Protein AF-A0A0P7DCY6-F1 (afdb_monomer_lite)

Sequence (172 aa):
LFKTALVGGRFALSGAVLWNLGMMLGLVAISLGLSDGEEWLEFPWQVDILFVIGGGLCAIPLLLTAANRRVSHLYVTSWYLLAALVWFPILFLLANLPVVFPGASGATVNWWFAHNVLGLWVTPIGVGIAYYMIPKILGRPIISYQLSLIGFWSLALFYSQVGIHHLVGGPV

Structure (mmCIF, N/CA/C/O backbone):
data_AF-A0A0P7DCY6-F1
#
_entry.id   AF-A0A0P7DCY6-F1
#
loop_
_atom_site.group_PDB
_atom_site.id
_atom_site.type_symbol
_atom_site.label_atom_id
_atom_site.label_alt_id
_atom_site.label_comp_id
_atom_site.label_asym_id
_atom_site.label_entity_id
_atom_site.label_seq_id
_atom_site.pdbx_PDB_ins_code
_atom_site.Cartn_x
_atom_site.Cartn_y
_atom_site.Cartn_z
_atom_site.occupancy
_atom_site.B_iso_or_equiv
_atom_site.auth_seq_id
_atom_site.auth_comp_id
_atom_site.auth_asym_id
_atom_site.auth_atom_id
_atom_site.pdbx_PDB_model_num
ATOM 1 N N . LEU A 1 1 ? -11.146 -5.599 15.960 1.00 87.19 1 LEU A N 1
ATOM 2 C CA . LEU A 1 1 ? -11.194 -4.214 15.438 1.00 87.19 1 LEU A CA 1
ATOM 3 C C . LEU A 1 1 ? -12.625 -3.677 15.402 1.00 87.19 1 LEU A C 1
ATOM 5 O O . LEU A 1 1 ? -12.959 -2.887 16.268 1.00 87.19 1 LEU A O 1
ATOM 9 N N . PHE A 1 2 ? -13.501 -4.157 14.513 1.00 94.50 2 PHE A N 1
ATOM 10 C CA . PHE A 1 2 ? -14.811 -3.518 14.266 1.00 94.50 2 PHE A CA 1
ATOM 11 C C . PHE A 1 2 ? -16.020 -4.104 15.022 1.00 94.50 2 PHE A C 1
ATOM 13 O O . PHE A 1 2 ? -17.118 -3.559 14.931 1.00 94.50 2 PHE A O 1
ATOM 20 N N . LYS A 1 3 ? -15.833 -5.204 15.771 1.00 94.88 3 LYS A N 1
ATOM 21 C CA . LYS A 1 3 ? -16.898 -5.933 16.503 1.00 94.88 3 LYS A CA 1
ATOM 22 C C . LYS A 1 3 ? -18.086 -6.339 15.612 1.00 94.88 3 LYS A C 1
ATOM 24 O O . LYS A 1 3 ? -19.227 -6.374 16.054 1.00 94.88 3 LYS A O 1
ATOM 29 N N . THR A 1 4 ? -17.789 -6.661 14.361 1.00 96.12 4 THR A N 1
ATOM 30 C CA . THR A 1 4 ? -18.720 -7.197 13.368 1.00 96.12 4 THR A CA 1
ATOM 31 C C . THR A 1 4 ? -17.985 -8.255 12.543 1.00 96.12 4 THR A C 1
ATOM 33 O O . THR A 1 4 ? -16.748 -8.284 12.554 1.00 96.12 4 THR A O 1
ATOM 36 N N . ALA A 1 5 ? -18.727 -9.140 11.878 1.00 96.25 5 ALA A N 1
ATOM 37 C CA . ALA A 1 5 ? -18.147 -10.108 10.953 1.00 96.25 5 ALA A CA 1
ATOM 38 C C . ALA A 1 5 ? -17.556 -9.392 9.726 1.00 96.25 5 ALA A C 1
ATOM 40 O O . ALA A 1 5 ? -17.972 -8.283 9.391 1.00 96.25 5 ALA A O 1
ATOM 41 N N . LEU A 1 6 ? -16.587 -10.026 9.060 1.00 96.19 6 LEU A N 1
ATOM 42 C CA . LEU A 1 6 ? -16.029 -9.505 7.813 1.00 96.19 6 LEU A CA 1
ATOM 43 C C . LEU A 1 6 ? -17.143 -9.382 6.765 1.00 96.19 6 LEU A C 1
ATOM 45 O O . LEU A 1 6 ? -17.794 -10.369 6.423 1.00 96.19 6 LEU A O 1
ATOM 49 N N . VAL A 1 7 ? -17.334 -8.179 6.234 1.00 97.38 7 VAL A N 1
ATOM 50 C CA . VAL A 1 7 ? -18.299 -7.902 5.167 1.00 97.38 7 VAL A CA 1
ATOM 51 C C . VAL A 1 7 ? -17.571 -7.916 3.827 1.00 97.38 7 VAL A C 1
ATOM 53 O O . VAL A 1 7 ? -16.496 -7.341 3.699 1.00 97.38 7 VAL A O 1
ATOM 56 N N . GLY A 1 8 ? -18.152 -8.567 2.816 1.00 96.38 8 GLY A N 1
ATOM 57 C CA . GLY A 1 8 ? -17.609 -8.547 1.455 1.00 96.38 8 GLY A CA 1
ATOM 58 C C . GLY A 1 8 ? -16.392 -9.447 1.225 1.00 96.38 8 GLY A C 1
ATOM 59 O O . GLY A 1 8 ? -15.660 -9.220 0.273 1.00 96.38 8 GLY A O 1
ATOM 60 N N . GLY A 1 9 ? -16.174 -10.488 2.037 1.00 96.31 9 GLY A N 1
ATOM 61 C CA . GLY A 1 9 ? -14.989 -11.361 1.935 1.00 96.31 9 GLY A CA 1
ATOM 62 C C . GLY A 1 9 ? -14.705 -11.946 0.538 1.00 96.31 9 GLY A C 1
ATOM 63 O O . GLY A 1 9 ? -13.551 -12.198 0.207 1.00 96.31 9 GLY A O 1
ATOM 64 N N . ARG A 1 10 ? -15.725 -12.079 -0.324 1.00 97.25 10 ARG A N 1
ATOM 65 C CA . ARG A 1 10 ? -15.555 -12.484 -1.732 1.00 97.25 10 ARG A CA 1
ATOM 66 C C . ARG A 1 10 ? -14.681 -11.513 -2.535 1.00 97.25 10 ARG A C 1
ATOM 68 O O . ARG A 1 10 ? -13.949 -11.973 -3.399 1.00 97.25 10 ARG A O 1
ATOM 75 N N . PHE A 1 11 ? -14.714 -10.211 -2.238 1.00 98.19 11 PHE A N 1
ATOM 76 C CA . PHE A 1 11 ? -13.853 -9.228 -2.901 1.00 98.19 11 PHE A CA 1
ATOM 77 C C . PHE A 1 11 ? -12.377 -9.451 -2.558 1.00 98.19 11 PHE A C 1
ATOM 79 O O . PHE A 1 11 ? -11.560 -9.449 -3.467 1.00 98.19 11 PHE A O 1
ATOM 86 N N . ALA A 1 12 ? -12.039 -9.753 -1.296 1.00 96.44 12 ALA A N 1
ATOM 87 C CA . ALA A 1 12 ? -10.666 -10.123 -0.931 1.00 96.44 12 ALA A CA 1
ATOM 88 C C . ALA A 1 12 ? -10.204 -11.393 -1.657 1.00 96.44 12 ALA A C 1
ATOM 90 O O . ALA A 1 12 ? -9.071 -11.445 -2.122 1.00 96.44 12 ALA A O 1
ATOM 91 N N . LEU A 1 13 ? -11.075 -12.400 -1.790 1.00 97.94 13 LEU A N 1
ATOM 92 C CA . LEU A 1 13 ? -10.735 -13.617 -2.528 1.00 97.94 13 LEU A CA 1
ATOM 93 C C . LEU A 1 13 ? -10.474 -13.320 -4.011 1.00 97.94 13 LEU A C 1
ATOM 95 O O . LEU A 1 13 ? -9.440 -13.720 -4.537 1.00 97.94 13 LEU A O 1
ATOM 99 N N . SER A 1 14 ? -11.375 -12.591 -4.673 1.00 98.31 14 SER A N 1
ATOM 100 C CA . SER A 1 14 ? -11.186 -12.182 -6.069 1.00 98.31 14 SER A CA 1
ATOM 101 C C . SER A 1 14 ? -9.931 -11.326 -6.245 1.00 98.31 14 SER A C 1
ATOM 103 O O . SER A 1 14 ? -9.176 -11.540 -7.188 1.00 98.31 14 SER A O 1
ATOM 105 N N . GLY A 1 15 ? -9.679 -10.398 -5.319 1.00 98.38 15 GLY A N 1
ATOM 106 C CA . GLY A 1 15 ? -8.483 -9.562 -5.319 1.00 98.38 15 GLY A CA 1
ATOM 107 C C . GLY A 1 15 ? -7.202 -10.380 -5.190 1.00 98.38 15 GLY A C 1
ATOM 108 O O . GLY A 1 15 ? -6.274 -10.187 -5.969 1.00 98.38 15 GLY A O 1
ATOM 109 N N . ALA A 1 16 ? -7.182 -11.364 -4.288 1.00 98.12 16 ALA A N 1
ATOM 110 C CA . ALA A 1 16 ? -6.062 -12.287 -4.131 1.00 98.12 16 ALA A CA 1
ATOM 111 C C . ALA A 1 16 ? -5.835 -13.152 -5.381 1.00 98.12 16 ALA A C 1
ATOM 113 O O . ALA A 1 16 ? -4.688 -13.380 -5.760 1.00 98.12 16 ALA A O 1
ATOM 114 N N . VAL A 1 17 ? -6.896 -13.616 -6.047 1.00 98.56 17 VAL A N 1
ATOM 115 C CA . VAL A 1 17 ? -6.771 -14.362 -7.311 1.00 98.56 17 VAL A CA 1
ATOM 116 C C . VAL A 1 17 ? -6.148 -13.485 -8.396 1.00 98.56 17 VAL A C 1
ATOM 118 O O . VAL A 1 17 ? -5.175 -13.905 -9.016 1.00 98.56 17 VAL A O 1
ATOM 121 N N . LEU A 1 18 ? -6.650 -12.260 -8.592 1.00 98.56 18 LEU A N 1
ATOM 122 C CA . LEU A 1 18 ? -6.086 -11.322 -9.570 1.00 98.56 18 LEU A CA 1
ATOM 123 C C . LEU A 1 18 ? -4.631 -10.974 -9.258 1.00 98.56 18 LEU A C 1
ATOM 125 O O . LEU A 1 18 ? -3.810 -10.963 -10.168 1.00 98.56 18 LEU A O 1
ATOM 129 N N . TRP A 1 19 ? -4.300 -10.770 -7.982 1.00 98.50 19 TRP A N 1
ATOM 130 C CA . TRP A 1 19 ? -2.928 -10.528 -7.544 1.00 98.50 19 TRP A CA 1
ATOM 131 C C . TRP A 1 19 ? -1.999 -11.683 -7.926 1.00 98.50 19 TRP A C 1
ATOM 133 O O . TRP A 1 19 ? -0.942 -11.464 -8.503 1.00 98.50 19 TRP A O 1
ATOM 143 N N . ASN A 1 20 ? -2.394 -12.929 -7.643 1.00 98.56 20 ASN A N 1
ATOM 144 C CA . ASN A 1 20 ? -1.579 -14.099 -7.980 1.00 98.56 20 ASN A CA 1
ATOM 145 C C . ASN A 1 20 ? -1.449 -14.298 -9.497 1.00 98.56 20 ASN A C 1
ATOM 147 O O . ASN A 1 20 ? -0.375 -14.662 -9.971 1.00 98.56 20 ASN A O 1
ATOM 151 N N . LEU A 1 21 ? -2.511 -14.026 -10.263 1.00 98.50 21 LEU A N 1
ATOM 152 C CA . LEU A 1 21 ? -2.449 -14.031 -11.727 1.00 98.50 21 LEU A CA 1
ATOM 153 C C . LEU A 1 21 ? -1.489 -12.956 -12.250 1.00 98.50 21 LEU A C 1
ATOM 155 O O . LEU A 1 21 ? -0.659 -13.266 -13.100 1.00 98.50 21 LEU A O 1
ATOM 159 N N . GLY A 1 22 ? -1.559 -11.735 -11.714 1.00 98.31 22 GLY A N 1
ATOM 160 C CA . GLY A 1 22 ? -0.640 -10.643 -12.041 1.00 98.31 22 GLY A CA 1
ATOM 161 C C . GLY A 1 22 ? 0.807 -11.007 -11.735 1.00 98.31 22 GLY A C 1
ATOM 162 O O . GLY A 1 22 ? 1.657 -10.895 -12.609 1.00 98.31 22 GLY A O 1
ATOM 163 N N . MET A 1 23 ? 1.077 -11.554 -10.547 1.00 98.19 23 MET A N 1
ATOM 164 C CA . MET A 1 23 ? 2.413 -12.030 -10.170 1.00 98.19 23 MET A CA 1
ATOM 165 C C . MET A 1 23 ? 2.935 -13.090 -11.139 1.00 98.19 23 MET A C 1
ATOM 167 O O . MET A 1 23 ? 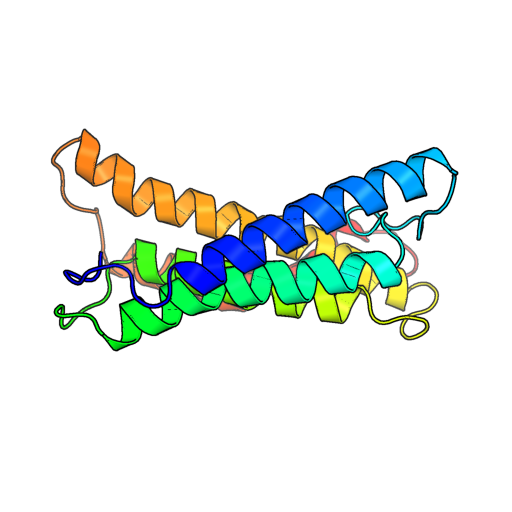4.070 -13.005 -11.593 1.00 98.19 23 MET A O 1
ATOM 171 N N . MET A 1 24 ? 2.114 -14.084 -11.479 1.00 98.56 24 MET A N 1
ATOM 172 C CA . MET A 1 24 ? 2.511 -15.142 -12.406 1.00 98.56 24 MET A CA 1
ATOM 173 C C . MET A 1 24 ? 2.823 -14.584 -13.801 1.00 98.56 24 MET A C 1
ATOM 175 O O . MET A 1 24 ? 3.859 -14.915 -14.372 1.00 98.56 24 MET A O 1
ATOM 179 N N . LEU A 1 25 ? 1.952 -13.728 -14.342 1.00 98.56 25 LEU A N 1
ATOM 180 C CA . LEU A 1 25 ? 2.141 -13.113 -15.658 1.00 98.56 25 LEU A CA 1
ATOM 181 C C . LEU A 1 25 ? 3.353 -12.180 -15.686 1.00 98.56 25 LEU A C 1
ATOM 183 O O . LEU A 1 25 ? 4.123 -12.225 -16.641 1.00 98.56 25 LEU A O 1
ATOM 187 N N . GLY A 1 26 ? 3.553 -11.386 -14.636 1.00 98.19 26 GLY A N 1
ATOM 188 C CA . GLY A 1 26 ? 4.693 -10.486 -14.502 1.00 98.19 26 GLY A CA 1
ATOM 189 C C . GLY A 1 26 ? 6.022 -11.236 -14.434 1.00 98.19 26 GLY A C 1
ATOM 190 O O . GLY A 1 26 ? 6.961 -10.902 -15.152 1.00 98.19 26 GLY A O 1
ATOM 191 N N . LEU A 1 27 ? 6.095 -12.319 -13.652 1.00 98.06 27 LEU A N 1
ATOM 192 C CA . LEU A 1 27 ? 7.291 -13.168 -13.596 1.00 98.06 27 LEU A CA 1
ATOM 193 C C . LEU A 1 27 ? 7.608 -13.808 -14.954 1.00 98.06 27 LEU A C 1
ATOM 195 O O . LEU A 1 27 ? 8.776 -13.871 -15.346 1.00 98.06 27 LEU A O 1
ATOM 199 N N . VAL A 1 28 ? 6.585 -14.259 -15.688 1.00 98.56 28 VAL A N 1
ATOM 200 C CA . VAL A 1 28 ? 6.753 -14.765 -17.060 1.00 98.56 28 VAL A CA 1
ATOM 201 C C . VAL A 1 28 ? 7.239 -13.655 -17.994 1.00 98.56 28 VAL A C 1
ATOM 203 O O . VAL A 1 28 ? 8.170 -13.892 -18.758 1.00 98.56 28 VAL A O 1
ATOM 206 N N . ALA A 1 29 ? 6.668 -12.451 -17.914 1.00 98.25 29 ALA A N 1
ATOM 207 C CA . ALA A 1 29 ? 7.071 -11.306 -18.728 1.00 98.25 29 ALA A CA 1
ATOM 208 C C . ALA A 1 29 ? 8.553 -10.955 -18.520 1.00 98.25 29 ALA A C 1
ATOM 210 O O . ALA A 1 29 ? 9.315 -10.964 -19.488 1.00 98.25 29 ALA A O 1
ATOM 211 N N . ILE A 1 30 ? 8.988 -10.781 -17.266 1.00 97.69 30 ILE A N 1
ATOM 212 C CA . ILE A 1 30 ? 10.397 -10.508 -16.937 1.00 97.69 30 ILE A CA 1
ATOM 213 C C . ILE A 1 30 ? 11.304 -11.636 -17.442 1.00 97.69 30 ILE A C 1
ATOM 215 O O . ILE A 1 30 ? 12.353 -11.371 -18.025 1.00 97.69 30 ILE A O 1
ATOM 219 N N . SER A 1 31 ? 10.893 -12.898 -17.281 1.00 97.88 31 SER A N 1
ATOM 220 C CA . SER A 1 31 ? 11.669 -14.056 -17.756 1.00 97.88 31 SER A CA 1
ATOM 221 C C . SER A 1 31 ? 11.835 -14.089 -19.281 1.00 97.88 31 SER A C 1
ATOM 223 O O . SER A 1 31 ? 12.794 -14.672 -19.782 1.00 97.88 31 SER A O 1
ATOM 225 N N . LEU A 1 32 ? 10.920 -13.460 -20.021 1.00 98.19 32 LEU A N 1
ATOM 226 C CA . LEU A 1 32 ? 10.989 -13.282 -21.474 1.00 98.19 32 LEU A CA 1
ATOM 227 C C . LEU A 1 32 ? 11.716 -11.988 -21.884 1.00 98.19 32 LEU A C 1
ATOM 229 O O . LEU A 1 32 ? 11.781 -11.681 -23.073 1.00 98.19 32 LEU A O 1
ATOM 233 N N . GLY A 1 33 ? 12.261 -11.232 -20.926 1.00 97.50 33 GLY A N 1
ATOM 234 C CA . GLY A 1 33 ? 12.929 -9.950 -21.160 1.00 97.50 33 GLY A CA 1
ATOM 235 C C . GLY A 1 33 ? 11.972 -8.772 -21.361 1.00 97.50 33 GLY A C 1
ATOM 236 O O . GLY A 1 33 ? 12.400 -7.724 -21.836 1.00 97.50 33 GLY A O 1
ATOM 237 N N . LEU A 1 34 ? 10.689 -8.931 -21.025 1.00 97.56 34 LEU A N 1
ATOM 238 C CA . LEU A 1 34 ? 9.691 -7.864 -21.071 1.00 97.56 34 LEU A CA 1
ATOM 239 C C . LEU A 1 34 ? 9.632 -7.181 -19.702 1.00 97.56 34 LEU A C 1
ATOM 241 O O . LEU A 1 34 ? 9.138 -7.765 -18.737 1.00 97.56 34 LEU A O 1
ATOM 245 N N . SER A 1 35 ? 10.147 -5.957 -19.626 1.00 95.75 35 SER A N 1
ATOM 246 C CA . SER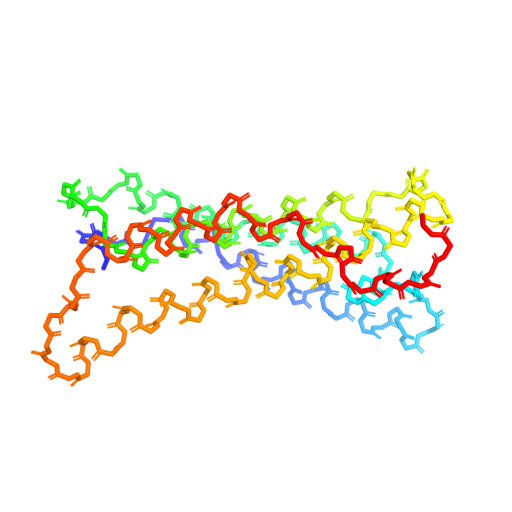 A 1 35 ? 10.125 -5.140 -18.417 1.00 95.75 35 SER A CA 1
ATOM 247 C C . SER A 1 35 ? 10.104 -3.658 -18.768 1.00 95.75 35 SER A C 1
ATOM 249 O O . SER A 1 35 ? 10.715 -3.261 -19.762 1.00 95.75 35 SER A O 1
ATOM 251 N N . ASP A 1 36 ? 9.454 -2.860 -17.922 1.00 92.12 36 ASP A N 1
ATOM 252 C CA . ASP A 1 36 ? 9.438 -1.399 -18.054 1.00 92.12 36 ASP A CA 1
ATOM 253 C C . ASP A 1 36 ? 10.755 -0.767 -17.549 1.00 92.12 36 ASP A C 1
ATOM 255 O O . ASP A 1 36 ? 11.059 0.383 -17.855 1.00 92.12 36 ASP A O 1
ATOM 259 N N . GLY A 1 37 ? 11.613 -1.548 -16.872 1.00 91.00 37 GLY A N 1
ATOM 260 C CA . GLY A 1 37 ? 12.961 -1.132 -16.466 1.00 91.00 37 GLY A CA 1
ATOM 261 C C . GLY A 1 37 ? 12.993 -0.126 -15.312 1.00 91.00 37 GLY A C 1
ATOM 262 O O . GLY A 1 37 ? 14.042 0.459 -15.036 1.00 91.00 37 GLY A O 1
ATOM 263 N N . GLU A 1 38 ? 11.862 0.067 -14.639 1.00 91.19 38 GLU A N 1
ATOM 264 C CA . GLU A 1 38 ? 11.700 0.951 -13.493 1.00 91.19 38 GLU A CA 1
ATOM 265 C C . GLU A 1 38 ? 11.683 0.139 -12.190 1.00 91.19 38 GLU A C 1
ATOM 267 O O . GLU A 1 38 ? 10.962 -0.849 -12.067 1.00 91.19 38 GLU A O 1
ATOM 272 N N . GLU A 1 39 ? 12.507 0.531 -11.212 1.00 90.94 39 GLU A N 1
ATOM 273 C CA . GLU A 1 39 ? 12.565 -0.143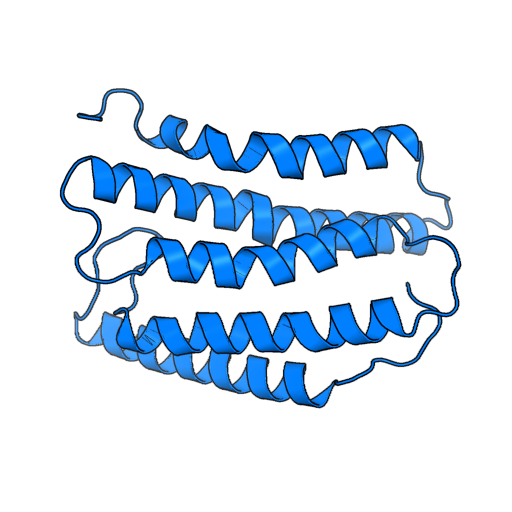 -9.906 1.00 90.94 39 GLU A CA 1
ATOM 274 C C . GLU A 1 39 ? 11.185 -0.154 -9.224 1.00 90.94 39 GLU A C 1
ATOM 276 O O . GLU A 1 39 ? 10.542 0.885 -9.123 1.00 90.94 39 GLU A O 1
ATOM 281 N N . TRP A 1 40 ? 10.744 -1.311 -8.720 1.00 93.69 40 TRP A N 1
ATOM 282 C CA . TRP A 1 40 ? 9.408 -1.552 -8.142 1.00 93.69 40 TRP A CA 1
ATOM 283 C C . TRP A 1 40 ? 8.232 -1.520 -9.128 1.00 93.69 40 TRP A C 1
ATOM 285 O O . TRP A 1 40 ? 7.097 -1.774 -8.709 1.00 93.69 40 TRP A O 1
ATOM 295 N N . LEU A 1 41 ? 8.490 -1.223 -10.401 1.00 95.44 41 LEU A N 1
ATOM 296 C CA . LEU A 1 41 ? 7.528 -1.107 -11.499 1.00 95.44 41 LEU A CA 1
ATOM 297 C C . LEU A 1 41 ? 8.009 -1.927 -12.708 1.00 95.44 41 LEU A C 1
ATOM 299 O O . LEU A 1 41 ? 7.931 -1.508 -13.856 1.00 95.44 41 LEU A O 1
ATOM 303 N N . GLU A 1 42 ? 8.589 -3.101 -12.456 1.00 95.88 42 GLU A N 1
ATOM 304 C CA . GLU A 1 42 ? 9.282 -3.864 -13.494 1.00 95.88 42 GLU A CA 1
ATOM 305 C C . GLU A 1 42 ? 8.331 -4.576 -14.458 1.00 95.88 42 GLU A C 1
ATOM 307 O O . GLU A 1 42 ? 8.744 -4.935 -15.565 1.00 95.88 42 GLU A O 1
ATOM 312 N N . PHE A 1 43 ? 7.100 -4.858 -14.033 1.00 97.44 43 PHE A N 1
ATOM 313 C CA . PHE A 1 43 ? 6.120 -5.540 -14.868 1.00 97.44 43 PHE A CA 1
ATOM 314 C C . PHE A 1 43 ? 5.567 -4.597 -15.940 1.00 97.44 43 PHE A C 1
ATOM 316 O O . PHE A 1 43 ? 5.410 -3.417 -15.675 1.00 97.44 43 PHE A O 1
ATOM 323 N N . PRO A 1 44 ? 5.235 -5.103 -17.142 1.00 95.69 44 PRO A N 1
ATOM 324 C CA . PRO A 1 44 ? 4.578 -4.277 -18.147 1.00 95.69 44 PRO A CA 1
ATOM 325 C C . PRO A 1 44 ? 3.210 -3.777 -17.663 1.00 95.69 44 PRO A C 1
ATOM 327 O O . PRO A 1 44 ? 2.431 -4.571 -17.121 1.00 95.69 44 PRO A O 1
ATOM 330 N N . TRP A 1 45 ? 2.851 -2.531 -17.984 1.00 93.44 45 TRP A N 1
ATOM 331 C CA . TRP A 1 45 ? 1.577 -1.901 -17.582 1.00 93.44 45 TRP A CA 1
ATOM 332 C C . TRP A 1 45 ? 0.301 -2.734 -17.839 1.00 93.44 45 TRP A C 1
ATOM 334 O O . TRP A 1 45 ? -0.705 -2.603 -17.135 1.00 93.44 45 TRP A O 1
ATOM 344 N N . GLN A 1 46 ? 0.303 -3.621 -18.841 1.00 95.06 46 GLN A N 1
ATOM 345 C CA . GLN A 1 46 ? -0.818 -4.529 -19.119 1.00 95.06 46 GLN A CA 1
ATOM 346 C C . GLN A 1 46 ? -1.050 -5.532 -17.979 1.00 95.06 46 GLN A C 1
ATOM 348 O O . GLN A 1 46 ? -2.188 -5.934 -17.724 1.00 95.06 46 GLN A O 1
ATOM 353 N N . VAL A 1 47 ? 0.022 -5.946 -17.305 1.00 97.69 47 VAL A N 1
ATOM 354 C CA . VAL A 1 47 ? -0.011 -6.803 -16.116 1.00 97.69 47 VAL A CA 1
ATOM 355 C C . VAL A 1 47 ? -0.395 -5.979 -14.886 1.00 97.69 47 VAL A C 1
ATOM 357 O O . VAL A 1 47 ? -1.176 -6.452 -14.057 1.00 97.69 47 VAL A O 1
ATOM 360 N N . ASP A 1 48 ? 0.064 -4.731 -14.798 1.00 97.00 48 ASP A N 1
ATOM 361 C CA . ASP A 1 48 ? -0.159 -3.843 -13.649 1.00 97.00 48 ASP A CA 1
ATOM 362 C C . ASP A 1 48 ? -1.627 -3.584 -13.328 1.00 97.00 48 ASP A C 1
ATOM 364 O O . ASP A 1 48 ? -2.016 -3.490 -12.158 1.00 97.00 48 ASP A O 1
ATOM 368 N N . ILE A 1 49 ? -2.486 -3.572 -14.348 1.00 96.81 49 ILE A N 1
ATOM 369 C CA . ILE A 1 49 ? -3.941 -3.453 -14.183 1.00 96.81 49 ILE A CA 1
ATOM 370 C C . ILE A 1 49 ? -4.483 -4.519 -13.215 1.00 96.81 49 ILE A C 1
ATOM 372 O O . ILE A 1 49 ? -5.401 -4.243 -12.434 1.00 96.81 49 ILE A O 1
ATOM 376 N N . LEU A 1 50 ? -3.905 -5.724 -13.207 1.00 98.38 50 LEU A N 1
ATOM 377 C CA . LEU A 1 50 ? -4.315 -6.801 -12.304 1.00 98.38 50 LEU A CA 1
ATOM 378 C C . LEU A 1 50 ? -4.006 -6.474 -10.841 1.00 98.38 50 LEU A C 1
ATOM 380 O O . LEU A 1 50 ? -4.802 -6.821 -9.968 1.00 98.38 50 LEU A O 1
ATOM 384 N N . PHE A 1 51 ? -2.909 -5.770 -10.565 1.00 98.31 51 PHE A N 1
ATOM 385 C CA . PHE A 1 51 ? -2.550 -5.318 -9.221 1.00 98.31 51 PHE A CA 1
ATOM 386 C C . PHE A 1 51 ? -3.390 -4.127 -8.772 1.00 98.31 51 PHE A C 1
ATOM 388 O O . PHE A 1 51 ? -3.825 -4.102 -7.620 1.00 98.31 51 PHE A O 1
ATOM 395 N N . VAL A 1 52 ? -3.700 -3.185 -9.672 1.00 98.19 52 VAL A N 1
ATOM 396 C CA . VAL A 1 52 ? -4.620 -2.073 -9.374 1.00 98.19 52 VAL A CA 1
ATOM 397 C C . VAL A 1 52 ? -5.989 -2.618 -8.970 1.00 98.19 52 VAL A C 1
ATOM 399 O O . VAL A 1 52 ? -6.509 -2.289 -7.899 1.00 98.19 52 VAL A O 1
ATOM 402 N N . ILE A 1 53 ? -6.567 -3.499 -9.793 1.00 98.50 53 ILE A N 1
ATOM 403 C CA . ILE A 1 53 ? -7.878 -4.095 -9.515 1.00 98.50 53 ILE A CA 1
ATOM 404 C C . ILE A 1 53 ? -7.784 -5.015 -8.295 1.00 98.50 53 ILE A C 1
ATOM 406 O O . ILE A 1 53 ? -8.605 -4.912 -7.386 1.00 98.50 53 ILE A O 1
ATOM 410 N N . GLY A 1 54 ? -6.781 -5.892 -8.239 1.00 98.44 54 GLY A N 1
ATOM 411 C CA . GLY A 1 54 ? -6.597 -6.850 -7.152 1.00 98.44 54 GLY A CA 1
ATOM 412 C C . GLY A 1 54 ? -6.430 -6.176 -5.790 1.00 98.44 54 GLY A C 1
ATOM 413 O O . GLY A 1 54 ? -7.145 -6.502 -4.841 1.00 98.44 54 GLY A O 1
ATOM 414 N N . GLY A 1 55 ? -5.550 -5.177 -5.709 1.00 97.69 55 GLY A N 1
ATOM 415 C CA . GLY A 1 55 ? -5.335 -4.354 -4.520 1.00 97.69 55 GLY A CA 1
ATOM 416 C C . GLY A 1 55 ? -6.583 -3.565 -4.123 1.00 97.69 55 GLY A C 1
ATOM 417 O O . GLY A 1 55 ? -6.976 -3.585 -2.954 1.00 97.69 55 GLY A O 1
ATOM 418 N N . GLY A 1 56 ? -7.272 -2.951 -5.091 1.00 98.19 56 GLY A N 1
ATOM 419 C CA . GLY A 1 56 ? -8.537 -2.249 -4.854 1.00 98.19 56 GLY A CA 1
ATOM 420 C C . GLY A 1 56 ? -9.625 -3.164 -4.287 1.00 98.19 56 GLY A C 1
ATOM 421 O O . GLY A 1 56 ? -10.278 -2.825 -3.298 1.00 98.19 56 GLY A O 1
ATOM 422 N N . LEU A 1 57 ? -9.777 -4.370 -4.841 1.00 98.50 57 LEU A N 1
ATOM 423 C CA . LEU A 1 57 ? -10.710 -5.377 -4.332 1.00 98.50 57 LEU A CA 1
ATOM 424 C C . LEU A 1 57 ? -10.361 -5.835 -2.910 1.00 98.50 57 LEU A C 1
ATOM 426 O O . LEU A 1 57 ? -11.268 -6.075 -2.113 1.00 98.50 57 LEU A O 1
ATOM 430 N N . CYS A 1 58 ? -9.077 -5.909 -2.556 1.00 97.25 58 CYS A N 1
ATOM 431 C CA . CYS A 1 58 ? -8.633 -6.213 -1.194 1.00 97.25 58 CYS A CA 1
ATOM 432 C C . CYS A 1 58 ? -8.974 -5.101 -0.182 1.00 97.25 58 CYS A C 1
ATOM 434 O O . CYS A 1 58 ? -9.169 -5.399 0.999 1.00 97.25 58 CYS A O 1
ATOM 436 N N . ALA A 1 59 ? -9.113 -3.844 -0.614 1.00 97.56 59 ALA A N 1
ATOM 437 C CA . ALA A 1 59 ? -9.519 -2.731 0.250 1.00 97.56 59 ALA A CA 1
ATOM 438 C C . ALA A 1 59 ? -11.025 -2.736 0.578 1.00 97.56 59 ALA A C 1
ATOM 440 O O . ALA A 1 59 ? -11.427 -2.361 1.686 1.00 97.56 59 ALA A O 1
ATOM 441 N N . ILE A 1 60 ? -11.867 -3.193 -0.360 1.00 98.25 60 ILE A N 1
ATOM 442 C CA . ILE A 1 60 ? -13.337 -3.157 -0.241 1.00 98.25 60 ILE A CA 1
ATOM 443 C C . ILE A 1 60 ? -13.850 -3.829 1.046 1.00 98.25 60 ILE A C 1
ATOM 445 O O . ILE A 1 60 ? -14.626 -3.193 1.764 1.00 98.25 60 ILE A O 1
ATOM 449 N N . PRO A 1 61 ? -13.445 -5.064 1.410 1.00 97.94 61 PRO A N 1
ATOM 450 C CA . PRO A 1 61 ? -13.935 -5.707 2.625 1.00 97.94 61 PRO A CA 1
ATOM 451 C C . PRO A 1 61 ? -13.637 -4.902 3.883 1.00 97.94 61 PRO A C 1
ATOM 453 O O . PRO A 1 61 ? -14.469 -4.840 4.790 1.00 97.94 61 PRO A O 1
ATOM 456 N N . LEU A 1 62 ? -12.468 -4.260 3.948 1.00 96.19 62 LEU A N 1
ATOM 457 C CA . LEU A 1 62 ? -12.082 -3.466 5.105 1.00 96.19 62 LEU A CA 1
ATOM 458 C C . LEU A 1 62 ? -12.947 -2.205 5.220 1.00 96.19 62 LEU A C 1
ATOM 460 O O . LEU A 1 62 ? -13.438 -1.909 6.311 1.00 96.19 62 LEU A O 1
ATOM 464 N N . LEU A 1 63 ? -13.211 -1.526 4.099 1.00 97.44 63 LEU A N 1
ATOM 465 C CA . LEU A 1 63 ? -14.121 -0.377 4.024 1.00 97.44 63 LEU A CA 1
ATOM 466 C C . LEU A 1 63 ? -15.552 -0.760 4.426 1.00 97.44 63 LEU A C 1
ATOM 468 O O . LEU A 1 63 ? -16.140 -0.127 5.304 1.00 97.44 63 LEU A O 1
ATOM 472 N N . LEU A 1 64 ? -16.094 -1.837 3.851 1.00 98.00 64 LEU A N 1
ATOM 473 C CA . LEU A 1 64 ? -17.442 -2.322 4.162 1.00 98.00 64 LEU A CA 1
ATOM 474 C C . LEU A 1 64 ? -17.570 -2.748 5.629 1.00 98.00 64 LEU A C 1
ATOM 476 O O . LEU A 1 64 ? -18.562 -2.437 6.289 1.00 98.00 64 LEU A O 1
ATOM 480 N N . THR A 1 65 ? -16.561 -3.428 6.168 1.00 97.94 65 THR A N 1
ATOM 481 C CA . THR A 1 65 ? -16.551 -3.869 7.571 1.00 97.94 65 THR A CA 1
ATOM 482 C C . THR A 1 65 ? -16.432 -2.681 8.528 1.00 97.94 65 THR A C 1
ATOM 484 O O . THR A 1 65 ? -17.087 -2.665 9.571 1.00 97.94 65 THR A O 1
ATOM 487 N N . ALA A 1 66 ? -15.649 -1.657 8.175 1.00 96.94 66 ALA A N 1
ATOM 488 C CA . ALA A 1 66 ? -15.548 -0.418 8.944 1.00 96.94 66 ALA A CA 1
ATOM 489 C C . ALA A 1 66 ? -16.851 0.402 8.912 1.00 96.94 66 ALA A C 1
ATOM 491 O O . ALA A 1 66 ? -17.218 1.007 9.925 1.00 96.94 66 ALA A O 1
ATOM 492 N N . ALA A 1 67 ? -17.575 0.395 7.789 1.00 96.56 67 ALA A N 1
ATOM 493 C CA . ALA A 1 67 ? -18.892 1.021 7.670 1.00 96.56 67 ALA A CA 1
ATOM 494 C C . ALA A 1 67 ? -19.954 0.305 8.526 1.00 96.56 67 ALA A C 1
ATOM 496 O O . ALA A 1 67 ? -20.764 0.960 9.171 1.00 96.56 67 ALA A O 1
ATOM 497 N N . ASN A 1 68 ? -19.890 -1.028 8.614 1.00 97.19 68 ASN A N 1
ATOM 498 C CA . ASN A 1 68 ? -20.807 -1.870 9.400 1.00 97.19 68 ASN A CA 1
ATOM 499 C C . ASN A 1 68 ? -20.326 -2.139 10.841 1.00 97.19 68 ASN A C 1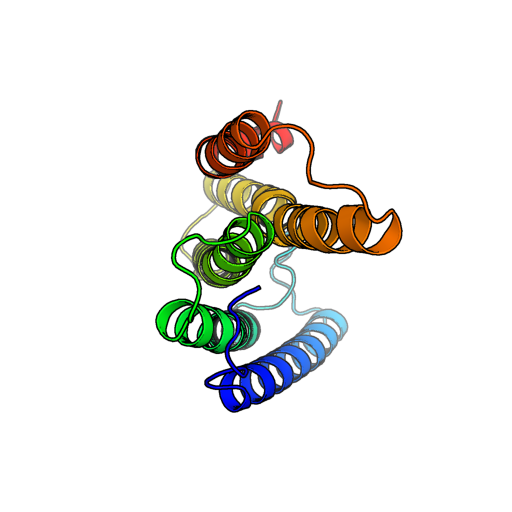
ATOM 501 O O . ASN A 1 68 ? -20.750 -3.104 11.489 1.00 97.19 68 ASN A O 1
ATOM 505 N N . ARG A 1 69 ? -19.389 -1.331 11.346 1.00 97.56 69 ARG A N 1
ATOM 506 C CA . ARG A 1 69 ? -18.801 -1.514 12.678 1.00 97.56 69 ARG A CA 1
ATOM 507 C C . ARG A 1 69 ? -19.836 -1.306 13.787 1.00 97.56 69 ARG A C 1
ATOM 509 O O . ARG A 1 69 ? -20.734 -0.482 13.668 1.00 97.56 69 ARG A O 1
ATOM 516 N N . ARG A 1 70 ? -19.635 -1.982 14.920 1.00 96.62 70 ARG A N 1
ATOM 517 C CA . ARG A 1 70 ? -20.437 -1.783 16.148 1.00 96.62 70 ARG A CA 1
ATOM 518 C C . ARG A 1 70 ? -19.744 -0.919 17.204 1.00 96.62 70 ARG A C 1
ATOM 520 O O . ARG A 1 70 ? -20.290 -0.695 18.277 1.00 96.62 70 ARG A O 1
ATOM 527 N N . VAL A 1 71 ? -18.520 -0.478 16.927 1.00 95.94 71 VAL A N 1
ATOM 528 C CA . VAL A 1 71 ? -17.731 0.383 17.818 1.00 95.94 71 VAL A CA 1
ATOM 529 C C . VAL A 1 71 ? -17.898 1.850 17.427 1.00 95.94 71 VAL A C 1
ATOM 531 O O . VAL A 1 71 ? -17.875 2.179 16.240 1.00 95.94 71 VAL A O 1
ATOM 534 N N . SER A 1 72 ? -18.021 2.739 18.415 1.00 93.31 72 SER A N 1
ATOM 535 C CA . SER A 1 72 ? -18.094 4.189 18.187 1.00 93.31 72 SER A CA 1
ATOM 536 C C . SER A 1 72 ? -16.767 4.752 17.672 1.00 93.31 72 SER A C 1
ATOM 538 O O . SER A 1 72 ? -16.751 5.534 16.723 1.00 93.31 72 SER A O 1
ATOM 540 N N . HIS A 1 73 ? -15.650 4.288 18.237 1.00 91.44 73 HIS A N 1
ATOM 541 C CA . HIS A 1 73 ? -14.301 4.708 17.865 1.00 91.44 73 HIS A CA 1
ATOM 542 C C . HIS A 1 73 ? -13.550 3.609 17.116 1.00 91.44 73 HIS A C 1
ATOM 544 O O . HIS A 1 73 ? -13.608 2.428 17.469 1.00 91.44 73 HIS A O 1
ATOM 550 N N . LEU A 1 74 ? -12.812 4.016 16.086 1.00 94.00 74 LEU A N 1
ATOM 551 C CA . LEU A 1 74 ? -11.916 3.131 15.359 1.00 94.00 74 LEU A CA 1
ATOM 552 C C . LEU A 1 74 ? -10.593 2.989 16.103 1.00 94.00 74 LEU A C 1
ATOM 554 O O . LEU A 1 74 ? -9.977 3.972 16.501 1.00 94.00 74 LEU A O 1
ATOM 558 N N . TYR A 1 75 ? -10.153 1.745 16.255 1.00 93.94 75 TYR A N 1
ATOM 559 C CA . TYR A 1 75 ? -8.837 1.440 16.800 1.00 93.94 75 TYR A CA 1
ATOM 560 C C . TYR A 1 75 ? -7.742 1.856 15.814 1.00 93.94 75 TYR A C 1
ATOM 562 O O . TYR A 1 75 ? -7.940 1.688 14.611 1.00 93.94 75 TYR A O 1
ATOM 570 N N . VAL A 1 76 ? -6.587 2.301 16.318 1.00 95.81 76 VAL A N 1
ATOM 571 C CA . VAL A 1 76 ? -5.469 2.851 15.525 1.00 95.81 76 VAL A CA 1
ATOM 572 C C . VAL A 1 76 ? -5.018 1.909 14.403 1.00 95.81 76 VAL A C 1
ATOM 574 O O . VAL A 1 76 ? -4.829 2.356 13.276 1.00 95.81 76 VAL A O 1
ATOM 577 N N . THR A 1 77 ? -4.956 0.593 14.649 1.00 97.12 77 THR A N 1
ATOM 578 C CA . THR A 1 77 ? -4.699 -0.416 13.598 1.00 97.12 77 THR A CA 1
ATOM 579 C C . THR A 1 77 ? -5.598 -0.240 12.378 1.00 97.12 77 THR A C 1
ATOM 581 O O . THR A 1 77 ? -5.153 -0.405 11.250 1.00 97.12 77 THR A O 1
ATOM 584 N N . SER A 1 78 ? -6.869 0.096 12.593 1.00 97.06 78 SER A N 1
ATOM 585 C CA . SER A 1 78 ? -7.841 0.259 11.512 1.00 97.06 78 SER A CA 1
ATOM 586 C C . SER A 1 78 ? -7.485 1.444 10.622 1.00 97.06 78 SER A C 1
ATOM 588 O O . SER A 1 78 ? -7.687 1.344 9.422 1.00 97.06 78 SER A O 1
ATOM 590 N N . TRP A 1 79 ? -6.955 2.537 11.185 1.00 97.56 79 TRP A N 1
ATOM 591 C CA . TRP A 1 79 ? -6.554 3.718 10.414 1.00 97.56 79 TRP A CA 1
ATOM 592 C C . TRP A 1 79 ? -5.418 3.372 9.462 1.00 97.56 79 TRP A C 1
ATOM 594 O O . TRP A 1 79 ? -5.547 3.582 8.262 1.00 97.56 79 TRP A O 1
ATOM 604 N N . TYR A 1 80 ? -4.355 2.761 9.991 1.00 98.38 80 TYR A N 1
ATOM 605 C CA . TYR A 1 80 ? -3.200 2.366 9.194 1.00 98.38 80 TYR A CA 1
ATOM 606 C C . TYR A 1 80 ? -3.558 1.326 8.126 1.00 98.38 80 TYR A C 1
ATOM 608 O O . TYR A 1 80 ? -3.164 1.492 6.979 1.00 98.38 80 TYR A O 1
ATOM 616 N N . LEU A 1 81 ? -4.345 0.294 8.458 1.00 98.12 81 LEU A N 1
ATOM 617 C CA . LEU A 1 81 ? -4.745 -0.723 7.477 1.00 98.12 81 LEU A CA 1
ATOM 618 C C . LEU A 1 81 ? -5.687 -0.170 6.399 1.00 98.12 81 LEU A C 1
ATOM 620 O O . LEU A 1 81 ? -5.532 -0.514 5.231 1.00 98.12 81 LEU A O 1
ATOM 624 N N . LEU A 1 82 ? -6.654 0.679 6.770 1.00 97.75 82 LEU A N 1
ATOM 625 C CA . LEU A 1 82 ? -7.543 1.326 5.799 1.00 97.75 82 LEU A CA 1
ATOM 626 C C . LEU A 1 82 ? -6.745 2.209 4.849 1.00 97.75 82 LEU A C 1
ATOM 628 O O . LEU A 1 82 ? -6.923 2.112 3.641 1.00 97.75 82 LEU A O 1
ATOM 632 N N . ALA A 1 83 ? -5.852 3.030 5.396 1.00 98.00 83 ALA A N 1
ATOM 633 C CA . ALA A 1 83 ? -5.026 3.922 4.606 1.00 98.00 83 ALA A CA 1
ATOM 634 C C . ALA A 1 83 ? -4.118 3.139 3.647 1.00 98.00 83 ALA A C 1
ATOM 636 O O . ALA A 1 83 ? -4.155 3.392 2.450 1.00 98.00 83 ALA A O 1
ATOM 637 N N . ALA A 1 84 ? -3.413 2.112 4.134 1.00 98.38 84 ALA A N 1
ATOM 638 C CA . ALA A 1 84 ? -2.516 1.299 3.313 1.00 98.38 84 ALA A CA 1
ATOM 639 C C . ALA A 1 84 ? -3.214 0.663 2.108 1.00 98.38 84 ALA A C 1
ATOM 641 O O . ALA A 1 84 ? -2.738 0.759 0.977 1.00 98.38 84 ALA A O 1
ATOM 642 N N . LEU A 1 85 ? -4.349 0.001 2.356 1.00 97.75 85 LEU A N 1
ATOM 643 C CA . LEU A 1 85 ? -5.066 -0.727 1.312 1.00 97.75 85 LEU A CA 1
ATOM 644 C C . LEU A 1 85 ? -5.738 0.213 0.310 1.00 97.75 85 LEU A C 1
ATOM 646 O O . LEU A 1 85 ? -5.892 -0.160 -0.846 1.00 97.75 85 LEU A O 1
ATOM 650 N N . VAL A 1 86 ? -6.131 1.419 0.732 1.00 98.00 86 VAL A N 1
ATOM 651 C CA . VAL A 1 86 ? -6.716 2.426 -0.165 1.00 98.00 86 VAL A CA 1
ATOM 652 C C . VAL A 1 86 ? -5.641 3.160 -0.965 1.00 98.00 86 VAL A C 1
ATOM 654 O O . VAL A 1 86 ? -5.844 3.411 -2.150 1.00 98.00 86 VAL A O 1
ATOM 657 N N . TRP A 1 87 ? -4.503 3.495 -0.357 1.00 98.31 87 TRP A N 1
ATOM 658 C CA . TRP A 1 87 ? -3.432 4.223 -1.034 1.00 98.31 87 TRP A CA 1
ATOM 659 C C . TRP A 1 87 ? -2.739 3.380 -2.097 1.00 98.31 87 TRP A C 1
ATOM 661 O O . TRP A 1 87 ? -2.530 3.884 -3.195 1.00 98.31 87 TRP A O 1
ATOM 671 N N . PHE A 1 88 ? -2.438 2.107 -1.821 1.00 98.25 88 PHE A N 1
ATOM 672 C CA . PHE A 1 88 ? -1.717 1.242 -2.762 1.00 98.25 88 PHE A CA 1
ATOM 673 C C . PHE A 1 88 ? -2.261 1.272 -4.204 1.00 98.25 88 PHE A C 1
ATOM 675 O O . PHE A 1 88 ? -1.495 1.635 -5.093 1.00 98.25 88 PHE A O 1
ATOM 682 N N . PRO A 1 89 ? -3.545 0.957 -4.483 1.00 97.88 89 PRO A N 1
ATOM 683 C CA . PRO A 1 89 ? -4.035 0.916 -5.862 1.00 97.88 89 PRO A CA 1
ATOM 684 C C . PRO A 1 89 ? -4.006 2.289 -6.546 1.00 97.88 89 PRO A C 1
ATOM 686 O O . PRO A 1 89 ? -3.882 2.349 -7.762 1.00 97.88 89 PRO A O 1
ATOM 689 N N . ILE A 1 90 ? -4.095 3.386 -5.786 1.00 97.56 90 ILE A N 1
ATOM 690 C CA . ILE A 1 90 ? -3.998 4.751 -6.321 1.00 97.56 90 ILE A CA 1
ATOM 691 C C . ILE A 1 90 ? -2.546 5.064 -6.691 1.00 97.56 90 ILE A C 1
ATOM 693 O O . ILE A 1 90 ? -2.283 5.509 -7.803 1.00 97.56 90 ILE A O 1
ATOM 697 N N . LEU A 1 91 ? -1.612 4.809 -5.771 1.00 97.50 91 LEU A N 1
ATOM 698 C CA . LEU A 1 91 ? -0.179 5.016 -5.984 1.00 97.50 91 LEU A CA 1
ATOM 699 C C . LEU A 1 91 ? 0.312 4.202 -7.184 1.00 97.50 91 LEU A C 1
ATOM 701 O O . LEU A 1 91 ? 0.929 4.752 -8.090 1.00 97.50 91 LEU A O 1
ATOM 705 N N . PHE A 1 92 ? -0.027 2.912 -7.203 1.00 97.62 92 PHE A N 1
ATOM 706 C CA . PHE A 1 92 ? 0.387 1.972 -8.240 1.00 97.62 92 PHE A CA 1
ATOM 707 C C . PHE A 1 92 ? -0.194 2.331 -9.611 1.00 97.62 92 PHE A C 1
ATOM 709 O O . PHE A 1 92 ? 0.509 2.269 -10.613 1.00 97.62 92 PHE A O 1
ATOM 716 N N . LEU A 1 93 ? -1.462 2.757 -9.667 1.00 96.81 93 LEU A N 1
ATOM 717 C CA . LEU A 1 93 ? -2.077 3.206 -10.916 1.00 96.81 93 LEU A CA 1
ATOM 718 C C . LEU A 1 93 ? -1.396 4.460 -11.468 1.00 96.81 93 LEU A C 1
ATOM 720 O O . LEU A 1 93 ? -1.127 4.520 -12.660 1.00 96.81 93 LEU A O 1
ATOM 724 N N . LEU A 1 94 ? -1.162 5.466 -10.620 1.00 95.31 94 LEU A N 1
ATOM 725 C CA . LEU A 1 94 ? -0.595 6.744 -11.055 1.00 95.31 94 LEU A CA 1
ATOM 726 C C . LEU A 1 94 ? 0.845 6.602 -11.552 1.00 95.31 94 LEU A C 1
ATOM 728 O O . LEU A 1 94 ? 1.228 7.311 -12.479 1.00 95.31 94 LEU A O 1
ATOM 732 N N . ALA A 1 95 ? 1.614 5.695 -10.951 1.00 95.31 95 ALA A N 1
ATOM 733 C CA . ALA A 1 95 ? 2.991 5.437 -11.345 1.00 95.31 95 ALA A CA 1
ATOM 734 C C . ALA A 1 95 ? 3.093 4.703 -12.693 1.00 95.31 95 ALA A C 1
ATOM 736 O O . ALA A 1 95 ? 3.937 5.052 -13.506 1.00 95.31 95 ALA A O 1
ATOM 737 N N . ASN A 1 96 ? 2.173 3.771 -12.970 1.00 94.44 96 ASN A N 1
ATOM 738 C CA . ASN A 1 96 ? 2.173 2.942 -14.184 1.00 94.44 96 ASN A CA 1
ATOM 739 C C . ASN A 1 96 ? 1.318 3.497 -15.335 1.00 94.44 96 ASN A C 1
ATOM 741 O O . ASN A 1 96 ? 0.861 2.744 -16.198 1.00 94.44 96 ASN A O 1
ATOM 745 N N . LEU A 1 97 ? 1.025 4.803 -15.363 1.00 92.06 97 LEU A N 1
ATOM 746 C CA . LEU A 1 97 ? 0.296 5.376 -16.497 1.00 92.06 97 LEU A CA 1
ATOM 747 C C . LEU A 1 97 ? 1.194 5.382 -17.749 1.00 92.06 97 LEU A C 1
ATOM 749 O O . LEU A 1 97 ? 2.203 6.095 -17.773 1.00 92.06 97 LEU A O 1
ATOM 753 N N . PRO A 1 98 ? 0.827 4.652 -18.820 1.00 83.12 98 PRO A N 1
ATOM 754 C CA . PRO A 1 98 ? 1.705 4.495 -19.969 1.00 83.12 98 PRO A CA 1
ATOM 755 C C . PRO A 1 98 ? 1.885 5.822 -20.715 1.00 83.12 98 PRO A C 1
ATOM 757 O O . PRO A 1 98 ? 0.915 6.519 -21.013 1.00 83.12 98 PRO A O 1
ATOM 760 N N . VAL A 1 99 ? 3.133 6.131 -21.089 1.00 75.12 99 VAL A N 1
ATOM 761 C CA . VAL A 1 99 ? 3.503 7.261 -21.971 1.00 75.12 99 VAL A CA 1
ATOM 762 C C . VAL A 1 99 ? 3.193 8.650 -21.371 1.00 75.12 99 VAL A C 1
ATOM 764 O O . VAL A 1 99 ? 3.005 9.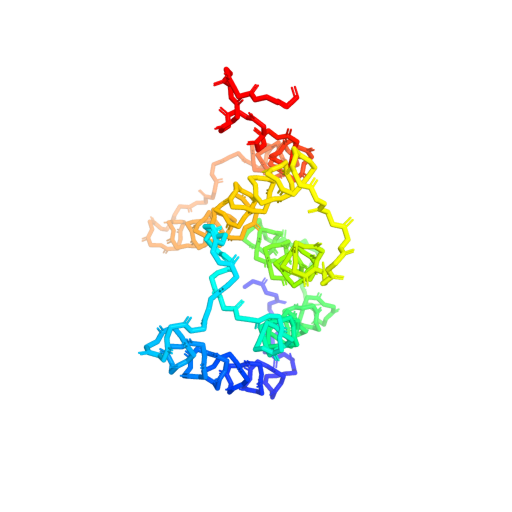622 -22.099 1.00 75.12 99 VAL A O 1
ATOM 767 N N . VAL A 1 100 ? 3.165 8.782 -20.038 1.00 83.88 100 VAL A N 1
ATOM 768 C CA . VAL A 1 100 ? 2.863 10.070 -19.375 1.00 83.88 100 VAL A CA 1
ATOM 769 C C . VAL A 1 100 ? 4.113 10.837 -18.920 1.00 83.88 100 VAL A C 1
ATOM 771 O O . VAL A 1 100 ? 4.123 12.065 -19.003 1.00 83.88 100 VAL A O 1
ATOM 774 N N . PHE A 1 101 ? 5.184 10.157 -18.490 1.00 87.69 101 PHE A N 1
ATOM 775 C CA . PHE A 1 101 ? 6.313 10.805 -17.800 1.00 87.69 101 PHE A CA 1
ATOM 776 C C . PHE A 1 101 ? 7.686 10.460 -18.410 1.00 87.69 101 PHE A C 1
ATOM 778 O O . PHE A 1 101 ? 8.283 9.447 -18.056 1.00 87.69 101 PHE A O 1
ATOM 785 N N . PRO A 1 102 ? 8.242 11.286 -19.316 1.00 89.19 102 PRO A N 1
ATOM 786 C CA . PRO A 1 102 ? 9.579 11.056 -19.863 1.00 89.19 102 PRO A CA 1
ATOM 787 C C . PRO A 1 102 ? 10.704 11.631 -18.979 1.00 89.19 102 PRO A C 1
ATOM 789 O O . PRO A 1 102 ? 10.534 12.637 -18.280 1.00 89.19 102 PRO A O 1
ATOM 792 N N . GLY A 1 103 ? 11.901 11.043 -19.073 1.00 89.62 103 GLY A N 1
ATOM 793 C CA . GLY A 1 103 ? 13.146 11.607 -18.533 1.00 89.62 103 GLY A CA 1
ATOM 794 C C . GLY A 1 103 ? 13.105 11.886 -17.025 1.00 89.62 103 GLY A C 1
ATOM 795 O O . GLY A 1 103 ? 12.694 11.032 -16.243 1.00 89.62 103 GLY A O 1
ATOM 796 N N . ALA A 1 104 ? 13.513 13.091 -16.612 1.00 92.12 104 ALA A N 1
ATOM 797 C CA . ALA A 1 104 ? 13.548 13.496 -15.200 1.00 92.12 104 ALA A CA 1
ATOM 798 C C . ALA A 1 104 ? 12.17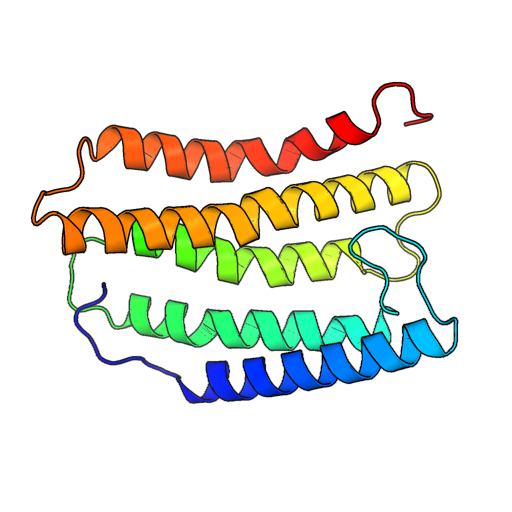8 13.400 -14.501 1.00 92.12 104 ALA A C 1
ATOM 800 O O . ALA A 1 104 ? 12.105 13.054 -13.322 1.00 92.12 104 ALA A O 1
ATOM 801 N N . SER A 1 105 ? 11.083 13.649 -15.230 1.00 92.19 105 SER A N 1
ATOM 802 C CA . SER A 1 105 ? 9.733 13.491 -14.679 1.00 92.19 105 SER A CA 1
ATOM 803 C C . SER A 1 105 ? 9.389 12.023 -14.408 1.00 92.19 105 SER A C 1
ATOM 805 O O . SER A 1 105 ? 8.843 11.728 -13.348 1.00 92.19 105 SER A O 1
ATOM 807 N N . GLY A 1 106 ? 9.795 11.102 -15.292 1.00 92.56 106 GLY A N 1
ATOM 808 C CA . GLY A 1 106 ? 9.649 9.657 -15.081 1.00 92.56 106 GLY A CA 1
ATOM 809 C C . GLY A 1 106 ? 10.456 9.179 -13.878 1.00 92.56 106 GLY A C 1
ATOM 810 O O . GLY A 1 106 ? 9.912 8.552 -12.978 1.00 92.56 106 GLY A O 1
ATOM 811 N N . ALA A 1 107 ? 11.718 9.608 -13.769 1.00 92.69 107 ALA A N 1
ATOM 812 C CA . ALA A 1 107 ? 12.547 9.322 -12.595 1.00 92.69 107 ALA A CA 1
ATOM 813 C C . ALA A 1 107 ? 11.918 9.843 -11.286 1.00 92.69 107 ALA A C 1
ATOM 815 O O . ALA A 1 107 ? 11.967 9.168 -10.258 1.00 92.69 107 ALA A O 1
ATOM 816 N N . THR A 1 108 ? 11.294 11.025 -11.325 1.00 93.81 108 THR A N 1
ATOM 817 C CA . THR A 1 108 ? 10.592 11.611 -10.172 1.00 93.81 108 THR A CA 1
ATOM 818 C C . THR A 1 108 ? 9.367 10.792 -9.775 1.00 93.81 108 THR A C 1
ATOM 820 O O . THR A 1 108 ? 9.167 10.544 -8.588 1.00 93.81 108 THR A O 1
ATOM 823 N N . VAL A 1 109 ? 8.554 10.360 -10.744 1.00 94.56 109 VAL A N 1
ATOM 824 C CA . VAL A 1 109 ? 7.358 9.538 -10.497 1.00 94.56 109 VAL A CA 1
ATOM 825 C C . VAL A 1 109 ? 7.735 8.145 -10.003 1.00 94.56 109 VAL A C 1
ATOM 827 O O . VAL A 1 109 ? 7.133 7.681 -9.035 1.00 94.56 109 VAL A O 1
ATOM 830 N N . ASN A 1 110 ? 8.765 7.525 -10.583 1.00 94.56 110 ASN A N 1
ATOM 831 C CA . ASN A 1 110 ? 9.276 6.238 -10.128 1.00 94.56 110 ASN A CA 1
ATOM 832 C C . ASN A 1 110 ? 9.698 6.317 -8.650 1.00 94.56 110 ASN A C 1
ATOM 834 O O . ASN A 1 110 ? 9.151 5.613 -7.805 1.00 94.56 110 ASN A O 1
ATOM 838 N N . TRP A 1 111 ? 10.569 7.262 -8.279 1.00 95.56 111 TRP A N 1
ATOM 839 C CA . TRP A 1 111 ? 11.000 7.380 -6.880 1.00 95.56 111 TRP A CA 1
ATOM 840 C C . TRP A 1 111 ? 9.924 7.895 -5.930 1.00 95.56 111 TRP A C 1
ATOM 842 O O . TRP A 1 111 ? 9.933 7.549 -4.746 1.00 95.56 111 TRP A O 1
ATOM 852 N N . TRP A 1 112 ? 8.964 8.679 -6.422 1.00 96.44 112 TRP A N 1
ATOM 853 C CA . TRP A 1 112 ? 7.744 8.949 -5.671 1.00 96.44 112 TRP A CA 1
ATOM 854 C C . TRP A 1 112 ? 7.029 7.634 -5.351 1.00 96.44 112 TRP A C 1
ATOM 856 O O . TRP A 1 112 ? 6.733 7.387 -4.184 1.00 96.44 112 TRP A O 1
ATOM 866 N N . PHE A 1 113 ? 6.812 6.753 -6.325 1.00 97.00 113 PHE A N 1
ATOM 867 C CA . PHE A 1 113 ? 6.154 5.471 -6.097 1.00 97.00 113 PHE A CA 1
ATOM 868 C C . PHE A 1 113 ? 6.976 4.521 -5.215 1.00 97.00 113 PHE A C 1
ATOM 870 O O . PHE A 1 113 ? 6.467 4.089 -4.181 1.00 97.00 113 PHE A O 1
ATOM 877 N N . ALA A 1 114 ? 8.232 4.235 -5.564 1.00 96.38 114 ALA A N 1
ATOM 878 C CA . ALA A 1 114 ? 9.114 3.310 -4.847 1.00 96.38 114 ALA A CA 1
ATOM 879 C C . ALA A 1 114 ? 9.268 3.689 -3.363 1.00 96.38 114 ALA A C 1
ATOM 881 O O . ALA A 1 114 ? 9.227 2.841 -2.467 1.00 96.38 114 ALA A O 1
ATOM 882 N N . HIS A 1 115 ? 9.340 4.987 -3.063 1.00 97.62 115 HIS A N 1
ATOM 883 C CA . HIS A 1 115 ? 9.327 5.449 -1.681 1.00 97.62 115 HIS A CA 1
ATOM 884 C C . HIS A 1 115 ? 7.960 5.239 -1.008 1.00 97.62 115 HIS A C 1
ATOM 886 O O . HIS A 1 115 ? 7.863 4.735 0.116 1.00 97.62 115 HIS A O 1
ATOM 892 N N . ASN A 1 116 ? 6.876 5.604 -1.696 1.00 98.06 116 ASN A N 1
ATOM 893 C CA . ASN A 1 116 ? 5.523 5.518 -1.157 1.00 98.06 116 ASN A CA 1
ATOM 894 C C . ASN A 1 116 ? 5.022 4.078 -0.982 1.00 98.06 116 ASN A C 1
ATOM 896 O O . ASN A 1 116 ? 4.274 3.821 -0.041 1.00 98.06 116 ASN A O 1
ATOM 900 N N . VAL A 1 117 ? 5.431 3.110 -1.802 1.00 97.12 117 VAL A N 1
ATOM 901 C CA . VAL A 1 117 ? 5.045 1.705 -1.592 1.00 97.12 117 VAL A CA 1
ATOM 902 C C . VAL A 1 117 ? 5.632 1.172 -0.279 1.00 97.12 117 VAL A C 1
ATOM 904 O O . VAL A 1 117 ? 4.948 0.489 0.486 1.00 97.12 117 VAL A O 1
ATOM 907 N N . LEU A 1 118 ? 6.845 1.583 0.091 1.00 96.12 118 LEU A N 1
ATOM 908 C CA . LEU A 1 118 ? 7.435 1.214 1.378 1.00 96.12 118 LEU A CA 1
ATOM 909 C C . LEU A 1 118 ? 6.791 1.956 2.557 1.00 96.12 118 LEU A C 1
ATOM 911 O O . LEU A 1 118 ? 6.512 1.354 3.600 1.00 96.12 118 LEU A O 1
ATOM 915 N N . GLY A 1 119 ? 6.520 3.252 2.424 1.00 96.81 119 GLY A N 1
ATOM 916 C CA . GLY A 1 119 ? 6.060 4.060 3.555 1.00 96.81 119 GLY A CA 1
ATOM 917 C C . GLY A 1 119 ? 4.572 4.287 3.709 1.00 96.81 119 GLY A C 1
ATOM 918 O O . GLY A 1 119 ? 4.123 4.580 4.814 1.00 96.81 119 GLY A O 1
ATOM 919 N N . LEU A 1 120 ? 3.800 4.154 2.637 1.00 98.00 120 LEU A N 1
ATOM 920 C CA . LEU A 1 120 ? 2.345 4.281 2.646 1.00 98.00 120 LEU A CA 1
ATOM 921 C C . LEU A 1 120 ? 1.639 2.940 2.441 1.00 98.00 120 LEU A C 1
ATOM 923 O O . LEU A 1 120 ? 0.444 2.854 2.702 1.00 98.00 120 LEU A O 1
ATOM 927 N N . TRP A 1 121 ? 2.343 1.868 2.072 1.00 97.94 121 TRP A N 1
ATOM 928 C CA . TRP A 1 121 ? 1.753 0.528 2.041 1.00 97.94 121 TRP A CA 1
ATOM 929 C C . TRP A 1 121 ? 2.393 -0.421 3.058 1.00 97.94 121 TRP A C 1
ATOM 931 O O . TRP A 1 121 ? 1.732 -0.797 4.031 1.00 97.94 121 TRP A O 1
ATOM 941 N N . VAL A 1 122 ? 3.682 -0.746 2.922 1.00 97.81 122 VAL A N 1
ATOM 942 C CA . VAL A 1 122 ? 4.351 -1.715 3.816 1.00 97.81 122 VAL A CA 1
ATOM 943 C C . VAL A 1 122 ? 4.397 -1.219 5.265 1.00 97.81 122 VAL A C 1
ATOM 945 O O . VAL A 1 122 ? 3.992 -1.935 6.185 1.00 97.81 122 VAL A O 1
ATOM 948 N N . THR A 1 123 ? 4.842 0.019 5.486 1.00 98.19 123 THR A N 1
ATOM 949 C CA . THR A 1 123 ? 5.004 0.587 6.833 1.00 98.19 123 THR A CA 1
ATOM 950 C C . THR A 1 123 ? 3.674 0.669 7.594 1.00 98.19 123 THR A C 1
ATOM 952 O O . THR A 1 123 ? 3.610 0.143 8.705 1.00 98.19 123 THR A O 1
ATOM 955 N N . PRO A 1 124 ? 2.575 1.224 7.042 1.00 98.19 124 PRO A N 1
ATOM 956 C CA . PRO A 1 124 ? 1.274 1.222 7.701 1.00 98.19 124 PRO A CA 1
ATOM 957 C C . PRO A 1 124 ? 0.743 -0.180 7.991 1.00 98.19 124 PRO A C 1
ATOM 959 O O . PRO A 1 124 ? 0.172 -0.395 9.059 1.00 98.19 124 PRO A O 1
ATOM 962 N N . ILE A 1 125 ? 0.949 -1.155 7.099 1.00 98.44 125 ILE A N 1
ATOM 963 C CA . ILE A 1 125 ? 0.566 -2.546 7.378 1.00 98.44 125 ILE A CA 1
ATOM 964 C C . ILE A 1 125 ? 1.334 -3.063 8.597 1.00 98.44 125 ILE A C 1
ATOM 966 O O . ILE A 1 125 ? 0.714 -3.532 9.555 1.00 98.44 125 ILE A O 1
ATOM 970 N N . GLY A 1 126 ? 2.661 -2.915 8.608 1.00 98.44 126 GLY A N 1
ATOM 971 C CA . GLY A 1 126 ? 3.512 -3.339 9.722 1.00 98.44 126 GLY A CA 1
ATOM 972 C C . GLY A 1 126 ? 3.156 -2.645 11.039 1.00 98.44 126 GLY A C 1
ATOM 973 O O . GLY A 1 126 ? 2.942 -3.303 12.057 1.00 98.44 126 GLY A O 1
ATOM 974 N N . VAL A 1 127 ? 3.009 -1.320 11.015 1.00 98.00 127 VAL A N 1
ATOM 975 C CA . VAL A 1 127 ? 2.624 -0.503 12.175 1.00 98.00 127 VAL A CA 1
ATOM 976 C C . VAL A 1 127 ? 1.221 -0.869 12.660 1.00 98.00 127 VAL A C 1
ATOM 978 O O . VAL A 1 127 ? 1.010 -1.051 13.857 1.00 98.00 127 VAL A O 1
ATOM 981 N N . GLY A 1 128 ? 0.256 -1.052 11.757 1.00 97.56 128 GLY A N 1
ATOM 982 C CA . GLY A 1 128 ? -1.102 -1.476 12.090 1.00 97.56 128 GLY A CA 1
ATOM 983 C C . GLY A 1 128 ? -1.134 -2.846 12.772 1.00 97.56 128 GLY A C 1
ATOM 984 O O . GLY A 1 128 ? -1.808 -3.004 13.798 1.00 97.56 128 GLY A O 1
ATOM 985 N N . ILE A 1 129 ? -0.366 -3.810 12.251 1.00 98.06 129 ILE A N 1
ATOM 986 C CA . ILE A 1 129 ? -0.171 -5.130 12.867 1.00 98.06 129 ILE A CA 1
ATOM 987 C C . ILE A 1 129 ? 0.457 -4.975 14.253 1.00 98.06 129 ILE A C 1
ATOM 989 O O . ILE A 1 129 ? -0.068 -5.544 15.208 1.00 98.06 129 ILE A O 1
ATOM 993 N N . ALA A 1 130 ? 1.516 -4.176 14.402 1.00 97.12 130 ALA A N 1
ATOM 994 C CA . ALA A 1 130 ? 2.173 -3.936 15.688 1.00 97.12 130 ALA A CA 1
ATOM 995 C C . ALA A 1 130 ? 1.211 -3.328 16.724 1.00 97.12 130 ALA A C 1
ATOM 997 O O . ALA A 1 130 ? 1.124 -3.829 17.848 1.00 97.12 130 ALA A O 1
ATOM 998 N N . TYR A 1 131 ? 0.413 -2.330 16.323 1.00 96.88 131 TYR A N 1
ATOM 999 C CA . TYR A 1 131 ? -0.629 -1.718 17.156 1.00 96.88 131 TYR A CA 1
ATOM 1000 C C . TYR A 1 131 ? -1.680 -2.719 17.636 1.00 96.88 131 TYR A C 1
ATOM 1002 O O . TYR A 1 131 ? -2.288 -2.492 18.677 1.00 96.88 131 TYR A O 1
ATOM 1010 N N . TYR A 1 132 ? -1.902 -3.817 16.914 1.00 96.12 132 TYR A N 1
ATOM 1011 C CA . TYR A 1 132 ? -2.821 -4.867 17.341 1.00 96.12 132 TYR A CA 1
ATOM 1012 C C . TYR A 1 132 ? -2.122 -5.946 18.171 1.00 96.12 132 TYR A C 1
ATOM 1014 O O . TYR A 1 132 ? -2.586 -6.298 19.255 1.00 96.12 132 TYR A O 1
ATOM 1022 N N . MET A 1 133 ? -1.009 -6.475 17.666 1.00 97.50 133 MET A N 1
ATOM 1023 C CA . MET A 1 133 ? -0.349 -7.659 18.206 1.00 97.50 133 MET A CA 1
ATOM 1024 C C . MET A 1 133 ? 0.393 -7.367 19.507 1.00 97.50 133 MET A C 1
ATOM 1026 O O . MET A 1 133 ? 0.249 -8.137 20.452 1.00 97.50 133 MET A O 1
ATOM 1030 N N . ILE A 1 134 ? 1.131 -6.255 19.607 1.00 96.75 134 ILE A N 1
ATOM 1031 C CA . ILE A 1 134 ? 1.942 -5.955 20.799 1.00 96.75 134 ILE A CA 1
ATOM 1032 C C . ILE A 1 134 ? 1.056 -5.796 22.049 1.00 96.75 134 ILE A C 1
ATOM 1034 O O . ILE A 1 134 ? 1.279 -6.529 23.017 1.00 96.75 134 ILE A O 1
ATOM 1038 N N . PRO A 1 135 ? 0.006 -4.943 22.056 1.00 95.81 135 PRO A N 1
ATOM 1039 C CA . PRO A 1 135 ? -0.909 -4.848 23.198 1.00 95.81 135 PRO A CA 1
ATOM 1040 C C . PRO A 1 135 ? -1.593 -6.179 23.520 1.00 95.81 135 PRO A C 1
ATOM 1042 O O . PRO A 1 135 ? -1.781 -6.529 24.685 1.00 95.81 135 PRO A O 1
ATOM 1045 N N . LYS A 1 136 ? -1.957 -6.941 22.478 1.00 95.12 136 LYS A N 1
ATOM 1046 C CA . LYS A 1 136 ? -2.675 -8.209 22.618 1.00 95.12 136 LYS A CA 1
ATOM 1047 C C . LYS A 1 136 ? -1.820 -9.303 23.254 1.00 95.12 136 LYS A C 1
ATOM 1049 O O . LYS A 1 136 ? -2.347 -10.044 24.077 1.00 95.12 136 LYS A O 1
ATOM 1054 N N . ILE A 1 137 ? -0.544 -9.396 22.883 1.00 97.56 137 ILE A N 1
ATOM 1055 C CA . ILE A 1 137 ? 0.414 -10.369 23.425 1.00 97.56 137 ILE A CA 1
ATOM 1056 C C . ILE A 1 137 ? 0.817 -9.985 24.850 1.00 97.56 137 ILE A C 1
ATOM 1058 O O . ILE A 1 137 ? 0.835 -10.836 25.732 1.00 97.56 137 ILE A O 1
ATOM 1062 N N . LEU A 1 138 ? 1.111 -8.704 25.092 1.00 97.12 138 LEU A N 1
ATOM 1063 C CA . LEU A 1 138 ? 1.588 -8.233 26.396 1.00 97.12 138 LEU A CA 1
ATOM 1064 C C . LEU A 1 138 ? 0.473 -8.063 27.437 1.00 97.12 138 LEU A C 1
ATOM 1066 O O . LEU A 1 138 ? 0.768 -7.873 28.614 1.00 97.12 138 LEU A O 1
ATOM 1070 N N . GLY A 1 139 ? -0.796 -8.054 27.016 1.00 96.06 139 GLY A N 1
ATOM 1071 C CA . GLY A 1 139 ? -1.930 -7.760 27.895 1.00 96.06 139 GLY A CA 1
ATOM 1072 C C . GLY A 1 139 ? -1.929 -6.323 28.432 1.00 96.06 139 GLY A C 1
ATOM 1073 O O . GLY A 1 139 ? -2.545 -6.051 29.460 1.00 96.06 139 GLY A O 1
ATOM 1074 N N . ARG A 1 140 ? -1.226 -5.401 27.762 1.00 94.25 140 ARG A N 1
ATOM 1075 C CA . ARG A 1 140 ? -1.099 -3.990 28.158 1.00 94.25 140 ARG A CA 1
ATOM 1076 C C . ARG A 1 140 ? -1.835 -3.088 27.168 1.00 94.25 140 ARG A C 1
ATOM 1078 O O . ARG A 1 140 ? -1.843 -3.396 25.979 1.00 94.25 140 ARG A O 1
ATOM 1085 N N . PRO A 1 141 ? -2.442 -1.974 27.613 1.00 91.69 141 PRO A N 1
ATOM 1086 C CA . PRO A 1 141 ? -3.047 -1.010 26.698 1.00 91.69 141 PRO A CA 1
ATOM 1087 C C . PRO A 1 141 ? -1.981 -0.298 25.846 1.00 91.69 141 PRO A C 1
ATOM 1089 O O . PRO A 1 141 ? -0.806 -0.254 26.210 1.00 91.69 141 PRO A O 1
ATOM 1092 N N . ILE A 1 142 ? -2.402 0.296 24.722 1.00 91.94 142 ILE A N 1
ATOM 1093 C CA . ILE A 1 142 ? -1.544 1.196 23.935 1.00 91.94 142 ILE A CA 1
ATOM 1094 C C . ILE A 1 142 ? -1.141 2.389 24.807 1.00 91.94 142 ILE A C 1
ATOM 1096 O O . ILE A 1 142 ? -1.990 3.019 25.440 1.00 91.94 142 ILE A O 1
ATOM 1100 N N . ILE A 1 143 ? 0.146 2.729 24.784 1.00 89.19 143 ILE A N 1
ATOM 1101 C CA . ILE A 1 143 ? 0.678 3.921 25.442 1.00 89.19 143 ILE A CA 1
ATOM 1102 C C . ILE A 1 143 ? 0.464 5.131 24.519 1.00 89.19 143 ILE A C 1
ATOM 1104 O O . ILE A 1 143 ? 0.902 5.120 23.375 1.00 89.19 143 ILE A O 1
ATOM 1108 N N . SER A 1 144 ? -0.192 6.176 25.035 1.00 91.25 144 SER A N 1
ATOM 1109 C CA . SER A 1 144 ? -0.490 7.453 24.361 1.00 91.25 144 SER A CA 1
ATOM 1110 C C . SER A 1 144 ? -1.291 7.362 23.049 1.00 91.25 144 SER A C 1
ATOM 1112 O O . SER A 1 144 ? -0.776 7.169 21.945 1.00 91.25 144 SER A O 1
ATOM 1114 N N . TYR A 1 145 ? -2.591 7.641 23.150 1.00 91.06 145 TYR A N 1
ATOM 1115 C CA . TYR A 1 145 ? -3.446 7.836 21.976 1.00 91.06 145 TYR A CA 1
ATOM 1116 C C . TYR A 1 145 ? -3.045 9.074 21.152 1.00 91.06 145 TYR A C 1
ATOM 1118 O O . TYR A 1 145 ? -3.108 9.043 19.926 1.00 91.06 145 TYR A O 1
ATOM 1126 N N . GLN A 1 146 ? -2.573 10.143 21.804 1.00 95.31 146 GLN A N 1
ATOM 1127 C CA . GLN A 1 146 ? -2.122 11.364 21.125 1.00 95.31 146 GLN A CA 1
ATOM 1128 C C . GLN A 1 146 ? -0.929 11.094 20.206 1.00 95.31 146 GLN A C 1
ATOM 1130 O O . GLN A 1 146 ? -0.929 11.539 19.061 1.00 95.31 146 GLN A O 1
ATOM 1135 N N . LEU A 1 147 ? 0.046 10.302 20.667 1.00 96.06 147 LEU A N 1
ATOM 1136 C CA . LEU A 1 147 ? 1.186 9.912 19.838 1.00 96.06 147 LEU A CA 1
ATOM 1137 C C . LEU A 1 147 ? 0.740 9.084 18.629 1.00 96.06 147 LEU A C 1
ATOM 1139 O O . LEU A 1 147 ? 1.276 9.243 17.539 1.00 96.06 147 LEU A O 1
ATOM 1143 N N . SER A 1 148 ? -0.284 8.249 18.804 1.00 96.38 148 SER A N 1
ATOM 1144 C CA . SER A 1 148 ? -0.861 7.469 17.707 1.00 96.38 148 SER A CA 1
ATOM 1145 C C . SER A 1 148 ? -1.523 8.356 16.647 1.00 96.38 148 SER A C 1
ATOM 1147 O O . SER A 1 148 ? -1.397 8.084 15.455 1.00 96.38 148 SER A O 1
ATOM 1149 N N . LEU A 1 149 ? -2.195 9.431 17.073 1.00 96.12 149 LEU A N 1
ATOM 1150 C CA . LEU A 1 149 ? -2.811 10.416 16.184 1.00 96.12 149 LEU A CA 1
ATOM 1151 C C . LEU A 1 149 ? -1.753 11.221 15.425 1.00 96.12 149 LEU A C 1
ATOM 1153 O O . LEU A 1 149 ? -1.837 11.319 14.203 1.00 96.12 149 LEU A O 1
ATOM 1157 N N . ILE A 1 150 ? -0.745 11.742 16.130 1.00 97.62 150 ILE A N 1
ATOM 1158 C CA . ILE A 1 150 ? 0.371 12.474 15.515 1.00 97.62 150 ILE A CA 1
ATOM 1159 C C . ILE A 1 150 ? 1.115 11.567 14.534 1.00 97.62 150 ILE A C 1
ATOM 1161 O O . ILE A 1 150 ? 1.329 11.959 13.397 1.00 97.62 150 ILE A O 1
ATOM 1165 N N . GLY A 1 151 ? 1.453 10.339 14.933 1.00 97.00 151 GLY A N 1
ATOM 1166 C CA . GLY A 1 151 ? 2.159 9.389 14.073 1.00 97.00 151 GLY A CA 1
ATOM 1167 C C . GLY A 1 151 ? 1.396 9.083 12.785 1.00 97.00 151 GLY A C 1
ATOM 1168 O O . GLY A 1 151 ? 1.974 9.157 11.704 1.00 97.00 151 GLY A O 1
ATOM 1169 N N . PHE A 1 152 ? 0.090 8.814 12.886 1.00 98.12 152 PHE A N 1
ATOM 1170 C CA . PHE A 1 152 ? -0.727 8.506 11.712 1.00 98.12 152 PHE A CA 1
ATOM 1171 C C . PHE A 1 152 ? -0.824 9.696 10.752 1.00 98.12 152 PHE A C 1
ATOM 1173 O O . PHE A 1 152 ? -0.567 9.541 9.561 1.00 98.12 152 PHE A O 1
ATOM 1180 N N . TRP A 1 153 ? -1.168 10.886 11.253 1.00 97.88 153 TRP A N 1
ATOM 1181 C CA . TRP A 1 153 ? -1.359 12.054 10.391 1.00 97.88 153 TRP A CA 1
ATOM 1182 C C . TRP A 1 153 ? -0.049 12.608 9.843 1.00 97.88 153 TRP A C 1
ATOM 1184 O O . TRP A 1 153 ? -0.013 13.011 8.684 1.00 97.88 153 TRP A O 1
ATOM 1194 N N . SER A 1 154 ? 1.036 12.572 10.618 1.00 97.62 154 SER A N 1
ATOM 1195 C CA . SER A 1 154 ? 2.355 12.939 10.105 1.00 97.62 154 SER A CA 1
ATOM 1196 C C . SER A 1 154 ? 2.784 12.006 8.973 1.00 97.62 154 SER A C 1
ATOM 1198 O O . SER A 1 154 ? 3.258 12.478 7.943 1.00 97.62 154 SER A O 1
ATOM 1200 N N . LEU A 1 155 ? 2.562 10.694 9.113 1.00 97.56 155 LEU A N 1
ATOM 1201 C CA . LEU A 1 155 ? 2.837 9.743 8.037 1.00 97.56 155 LEU A CA 1
ATOM 1202 C C . LEU A 1 155 ? 1.974 10.035 6.802 1.00 97.56 155 LEU A C 1
ATOM 1204 O O . LEU A 1 155 ? 2.500 10.169 5.701 1.00 97.56 155 LEU A O 1
ATOM 1208 N N . ALA A 1 156 ? 0.663 10.189 6.997 1.00 96.50 156 ALA A N 1
ATOM 1209 C CA . ALA A 1 156 ? -0.296 10.412 5.918 1.00 96.50 156 ALA A CA 1
ATOM 1210 C C . ALA A 1 156 ? -0.027 11.694 5.113 1.00 96.50 156 ALA A C 1
ATOM 1212 O O . ALA A 1 156 ? -0.240 11.709 3.904 1.00 96.50 156 ALA A O 1
ATOM 1213 N N . LEU A 1 157 ? 0.410 12.769 5.774 1.00 95.62 157 LEU A N 1
ATOM 1214 C CA . LEU A 1 157 ? 0.579 14.079 5.142 1.00 95.62 157 LEU A CA 1
ATOM 1215 C C . LEU A 1 157 ? 1.972 14.286 4.546 1.00 95.62 157 LEU A C 1
ATOM 1217 O O . LEU A 1 157 ? 2.089 14.904 3.490 1.00 95.62 157 LEU A O 1
ATOM 1221 N N . PHE A 1 158 ? 3.023 13.800 5.210 1.00 96.12 158 PHE A N 1
ATOM 1222 C CA . PHE A 1 158 ? 4.393 14.180 4.852 1.00 96.12 158 PHE A CA 1
ATOM 1223 C C . PHE A 1 158 ? 5.160 13.099 4.096 1.00 96.12 158 PHE A C 1
ATOM 1225 O O . PHE A 1 158 ? 6.035 13.439 3.303 1.00 96.12 158 PHE A O 1
ATOM 1232 N N . TYR A 1 159 ? 4.836 11.814 4.281 1.00 96.88 159 TYR A N 1
ATOM 1233 C CA . TYR A 1 159 ? 5.646 10.741 3.693 1.00 96.88 159 TYR A CA 1
ATOM 1234 C C . TYR A 1 159 ? 5.598 10.748 2.159 1.00 96.88 159 TYR A C 1
ATOM 1236 O O . TYR A 1 159 ? 6.593 10.465 1.500 1.00 96.88 159 TYR A O 1
ATOM 1244 N N . SER A 1 160 ? 4.472 11.155 1.565 1.00 94.75 160 SER A N 1
ATOM 1245 C CA . SER A 1 160 ? 4.346 11.148 0.105 1.00 94.75 160 SER A CA 1
ATOM 1246 C C . SER A 1 160 ? 5.291 12.102 -0.621 1.00 94.75 160 SER A C 1
ATOM 1248 O O . SER A 1 160 ? 5.672 11.840 -1.759 1.00 94.75 160 SER A O 1
ATOM 1250 N N . GLN A 1 161 ? 5.714 13.173 0.049 1.00 92.12 161 GLN A N 1
ATOM 1251 C CA . GLN A 1 161 ? 6.474 14.270 -0.552 1.00 92.12 161 GLN A CA 1
ATOM 1252 C C . GLN A 1 161 ? 7.985 14.025 -0.593 1.00 92.12 161 GLN A C 1
ATOM 1254 O O . GLN A 1 161 ? 8.713 14.765 -1.247 1.00 92.12 161 GLN A O 1
ATOM 1259 N N . VAL A 1 162 ? 8.486 13.020 0.125 1.00 93.31 162 VAL A N 1
ATOM 1260 C CA . VAL A 1 162 ? 9.928 12.893 0.373 1.00 93.31 162 VAL A CA 1
ATOM 1261 C C . VAL A 1 162 ? 10.655 11.975 -0.605 1.00 93.31 162 VAL A C 1
ATOM 1263 O O . VAL A 1 162 ? 11.874 11.923 -0.536 1.00 93.31 162 VAL A O 1
ATOM 1266 N N . GLY A 1 163 ? 9.984 11.326 -1.565 1.00 92.12 163 GLY A N 1
ATOM 1267 C CA . GLY A 1 163 ? 10.620 10.383 -2.509 1.00 92.12 163 GLY A CA 1
ATOM 1268 C C . GLY A 1 163 ? 11.813 10.944 -3.305 1.00 92.12 163 GLY A C 1
ATOM 1269 O O . GLY A 1 163 ? 12.733 10.211 -3.647 1.00 92.12 163 GLY A O 1
ATOM 1270 N N . ILE A 1 164 ? 11.883 12.262 -3.503 1.00 91.38 164 ILE A N 1
ATOM 1271 C CA . ILE A 1 164 ? 12.969 12.933 -4.241 1.00 91.38 164 ILE A CA 1
ATOM 1272 C C . ILE A 1 164 ? 14.342 12.798 -3.550 1.00 91.38 164 ILE A C 1
ATOM 1274 O O . ILE A 1 164 ? 15.369 12.993 -4.195 1.00 91.38 164 ILE A O 1
ATOM 1278 N N . HIS A 1 165 ? 14.418 12.394 -2.275 1.00 95.19 165 HIS A N 1
ATOM 1279 C CA . HIS A 1 165 ? 15.718 12.136 -1.635 1.00 95.19 165 HIS A CA 1
ATOM 1280 C C . HIS A 1 165 ? 16.536 11.027 -2.333 1.00 95.19 165 HIS A C 1
ATOM 1282 O O . HIS A 1 165 ? 17.755 10.995 -2.185 1.00 95.19 165 HIS A O 1
ATOM 1288 N N . HIS A 1 166 ? 15.898 10.160 -3.128 1.00 94.25 166 HIS A N 1
ATOM 1289 C CA . HIS A 1 166 ? 16.577 9.170 -3.971 1.00 94.25 166 HIS A CA 1
ATOM 1290 C C . HIS A 1 166 ? 17.282 9.774 -5.198 1.00 94.25 166 HIS A C 1
ATOM 1292 O O . HIS A 1 166 ? 18.100 9.117 -5.835 1.00 94.25 166 HIS A O 1
ATOM 1298 N N . LEU A 1 167 ? 16.984 11.031 -5.526 1.00 93.19 167 LEU A N 1
ATOM 1299 C CA . LEU A 1 167 ? 17.454 11.726 -6.723 1.00 93.19 167 LEU A CA 1
ATOM 1300 C C . LEU A 1 167 ? 18.472 12.831 -6.414 1.00 93.19 167 LEU A C 1
ATOM 1302 O O . LEU A 1 167 ? 18.803 13.639 -7.281 1.00 93.19 167 LEU A O 1
ATOM 1306 N N . VAL A 1 168 ? 18.987 12.886 -5.184 1.00 91.94 168 VAL A N 1
ATOM 1307 C CA . VAL A 1 168 ? 19.981 13.887 -4.777 1.00 91.94 168 VAL A CA 1
ATOM 1308 C C . VAL A 1 168 ? 21.236 13.766 -5.646 1.00 91.94 168 VAL A C 1
ATOM 1310 O O . VAL A 1 168 ? 21.879 12.721 -5.689 1.00 91.94 168 VAL A O 1
ATOM 1313 N N . GLY A 1 169 ? 21.591 14.856 -6.332 1.00 90.06 169 GLY A N 1
ATOM 1314 C CA . GLY A 1 169 ? 22.713 14.895 -7.278 1.00 90.06 169 GLY A CA 1
ATOM 1315 C C . GLY A 1 169 ? 22.385 14.375 -8.684 1.00 90.06 169 GLY A C 1
ATOM 1316 O O . GLY A 1 169 ? 23.268 14.370 -9.540 1.00 90.06 169 GLY A O 1
ATOM 1317 N N . GLY A 1 170 ? 21.142 13.953 -8.933 1.00 85.44 170 GLY A N 1
ATOM 1318 C CA . GLY A 1 170 ? 20.631 13.588 -10.253 1.00 85.44 170 GLY A CA 1
ATOM 1319 C C . GLY A 1 170 ? 20.142 14.795 -11.070 1.00 85.44 170 GLY A C 1
ATOM 1320 O O . GLY A 1 170 ? 20.047 15.904 -10.545 1.00 85.44 170 GLY A O 1
ATOM 1321 N N . PRO A 1 171 ? 19.821 14.600 -12.362 1.00 77.19 171 PRO A N 1
ATOM 1322 C CA . PRO A 1 171 ? 19.424 15.668 -13.287 1.00 77.19 171 PRO A CA 1
ATOM 1323 C C . PRO A 1 171 ? 17.935 16.060 -13.162 1.00 77.19 171 PRO A C 1
ATOM 1325 O O . PRO A 1 171 ? 17.251 16.199 -14.176 1.00 77.19 171 PRO A O 1
ATOM 1328 N N . VAL A 1 172 ? 17.428 16.175 -11.931 1.00 66.56 172 VAL A N 1
ATOM 1329 C CA . VAL A 1 172 ? 16.009 16.449 -11.626 1.00 66.56 172 VAL A CA 1
ATOM 1330 C C . VAL A 1 172 ? 15.760 17.927 -11.387 1.00 66.56 172 VAL A C 1
ATOM 1332 O O . VAL A 1 172 ? 16.567 18.542 -10.656 1.00 66.56 172 VAL A O 1
#

Foldseek 3Di:
DQQDDQPLVVLLVQLVVLVVVLVVVQVVCVVVVRFPPFVVRGGQLVSLVSNLSSLQSNLVRLVVSNVVGPDPDDQLLSLLQNQQSVVVSVLSCVLNDPPDADDPRNVVSSLLSVQCCVQRHVVSNVVSCCSPPVCVVVVHHDDDPPVSVCVSVCSVPPSSPPSCVVQVVHPD

Radius of gyration: 18.04 Å; chains: 1; bounding box: 44×32×50 Å

Organism: NCBI:txid570156

pLDDT: mean 95.48, std 4.23, range [66.56, 98.56]

InterPro domains:
  IPR000883 Cytochrome c oxidase subunit I [PF00115] (13-168)
  IPR036927 Cytochrome c oxidase-like, subunit I superfamily [G3DSA:1.20.210.10] (1-172)
  IPR036927 Cytochrome c oxidase-like, subunit I superfamily [SSF81442] (7-169)

Secondary structure (DSSP, 8-state):
--SSPPS-HHHHHHHHHHHHHHHHHHHHHHHTT----BTTB-S-HHHHHHHHHHHHHHHHHHHHHHHT-S-SS--HHHHHHHHHHHHHHHHHHHHT-TTS--HHHHHHHHHHHHHHIIIIIIHHHHHHHHHHHHHHHHT-PPS-HHHHHHHHHHHHHHGGGGGGGGGTTS--